Protein AF-A0A7C7P4X0-F1 (afdb_monomer_lite)

Structure (mmCIF, N/CA/C/O backbone):
data_AF-A0A7C7P4X0-F1
#
_entry.id   AF-A0A7C7P4X0-F1
#
loop_
_atom_site.group_PDB
_atom_site.id
_atom_site.type_symbol
_atom_site.label_atom_id
_atom_site.label_alt_id
_atom_site.label_comp_id
_atom_site.label_asym_id
_atom_site.label_entity_id
_atom_site.label_seq_id
_atom_site.pdbx_PDB_ins_code
_atom_site.Cartn_x
_atom_site.Cartn_y
_atom_site.Cartn_z
_atom_site.occupancy
_atom_site.B_iso_or_equiv
_atom_site.auth_seq_id
_atom_site.auth_comp_id
_atom_site.auth_asym_id
_atom_site.auth_atom_id
_atom_site.pdbx_PDB_model_num
ATOM 1 N N . MET A 1 1 ? 20.470 -26.633 -17.067 1.00 63.66 1 MET A N 1
ATOM 2 C CA . MET A 1 1 ? 20.940 -25.445 -16.314 1.00 63.66 1 MET A CA 1
ATOM 3 C C . MET A 1 1 ? 20.074 -24.207 -16.560 1.00 63.66 1 MET A C 1
ATOM 5 O O . MET A 1 1 ? 19.401 -23.795 -15.630 1.00 63.66 1 MET A O 1
ATOM 9 N N . LYS A 1 2 ? 19.965 -23.670 -17.788 1.00 77.44 2 LYS A N 1
ATOM 10 C CA . LYS A 1 2 ? 19.149 -22.461 -18.071 1.00 77.44 2 LYS A CA 1
ATOM 11 C C . LYS A 1 2 ? 17.668 -22.540 -17.648 1.00 77.44 2 LYS A C 1
ATOM 13 O O . LYS A 1 2 ? 17.145 -21.567 -17.127 1.00 77.44 2 LYS A O 1
ATOM 18 N N . LYS A 1 3 ? 17.004 -23.697 -17.805 1.00 82.62 3 LYS A N 1
ATOM 19 C CA . LYS A 1 3 ? 15.601 -23.881 -17.370 1.00 82.62 3 LYS A CA 1
ATOM 20 C C . LYS A 1 3 ? 15.419 -23.741 -15.853 1.00 82.62 3 LYS A C 1
ATOM 22 O O . LYS A 1 3 ? 14.464 -23.121 -15.421 1.00 82.62 3 LYS A O 1
ATOM 27 N N . TRP A 1 4 ? 16.352 -24.263 -15.057 1.00 88.81 4 TRP A N 1
ATOM 28 C CA . TRP A 1 4 ? 16.316 -24.137 -13.595 1.00 88.81 4 TRP A CA 1
ATOM 29 C C . TRP A 1 4 ? 16.539 -22.693 -13.148 1.00 88.81 4 TRP A C 1
ATOM 31 O O . TRP A 1 4 ? 15.834 -22.213 -12.272 1.00 88.81 4 TRP A O 1
ATOM 41 N N . ILE A 1 5 ? 17.452 -21.979 -13.812 1.00 89.44 5 ILE A N 1
ATOM 42 C CA . ILE A 1 5 ? 17.668 -20.545 -13.580 1.00 89.44 5 ILE A CA 1
ATOM 43 C C . ILE A 1 5 ? 16.383 -19.755 -13.864 1.00 89.44 5 ILE A C 1
ATOM 45 O O . ILE A 1 5 ? 16.008 -18.907 -13.065 1.00 89.44 5 ILE A O 1
ATOM 49 N N . LEU A 1 6 ? 15.671 -20.073 -14.953 1.00 91.38 6 LEU A N 1
ATOM 50 C CA . LEU A 1 6 ? 14.373 -19.462 -15.257 1.00 91.38 6 LEU A CA 1
ATOM 51 C C . LEU A 1 6 ? 13.315 -19.774 -14.191 1.00 91.38 6 LEU A C 1
ATOM 53 O O . LEU A 1 6 ? 12.621 -18.861 -13.765 1.00 91.38 6 LEU A O 1
ATOM 57 N N . PHE A 1 7 ? 13.208 -21.022 -13.723 1.00 93.38 7 PHE A N 1
ATOM 58 C CA . PHE A 1 7 ? 12.264 -21.374 -12.654 1.00 93.38 7 PHE A CA 1
ATOM 59 C C . PHE A 1 7 ? 12.548 -20.618 -11.354 1.00 93.38 7 PHE A C 1
ATOM 61 O O . PHE A 1 7 ? 11.627 -20.057 -10.764 1.00 93.38 7 PHE A O 1
ATOM 68 N N . PHE A 1 8 ? 13.814 -20.548 -10.934 1.00 93.62 8 PHE A N 1
ATOM 69 C CA . PHE A 1 8 ? 14.193 -19.785 -9.745 1.00 93.62 8 PHE A CA 1
ATOM 70 C C . PHE A 1 8 ? 13.950 -18.286 -9.918 1.00 93.62 8 PHE A C 1
ATOM 72 O O . PHE A 1 8 ? 13.447 -17.650 -8.996 1.00 93.62 8 PHE A O 1
ATOM 79 N N . ALA A 1 9 ? 14.248 -17.730 -11.095 1.00 94.88 9 ALA A N 1
ATOM 80 C CA . ALA A 1 9 ? 13.991 -16.326 -11.388 1.00 94.88 9 ALA A CA 1
ATOM 81 C C . ALA A 1 9 ? 12.491 -16.003 -11.317 1.00 94.88 9 ALA A C 1
ATOM 83 O O . ALA A 1 9 ? 12.109 -15.065 -10.629 1.00 94.88 9 ALA A O 1
ATOM 84 N N . VAL A 1 10 ? 11.638 -16.817 -11.948 1.00 96.31 10 VAL A N 1
ATOM 85 C CA . VAL A 1 10 ? 10.176 -16.644 -11.901 1.00 96.31 10 VAL A CA 1
ATOM 86 C C . VAL A 1 10 ? 9.651 -16.758 -10.469 1.00 96.31 10 VAL A C 1
ATOM 88 O O . VAL A 1 10 ? 8.829 -15.942 -10.059 1.00 96.31 10 VAL A O 1
ATOM 91 N N . GLY A 1 11 ? 10.150 -17.723 -9.689 1.00 96.31 11 GLY A N 1
ATOM 92 C CA . GLY A 1 11 ? 9.774 -17.875 -8.283 1.00 96.31 11 GLY A CA 1
ATOM 93 C C . GLY A 1 11 ? 10.145 -16.654 -7.439 1.00 96.31 11 GLY A C 1
ATOM 94 O O . GLY A 1 11 ? 9.311 -16.141 -6.697 1.00 96.31 11 GLY A O 1
ATOM 95 N N . LEU A 1 12 ? 11.368 -16.140 -7.598 1.00 94.81 12 LEU A N 1
ATOM 96 C CA . LEU A 1 12 ? 11.820 -14.933 -6.904 1.00 94.81 12 LEU A CA 1
ATOM 97 C C . LEU A 1 12 ? 10.981 -13.711 -7.306 1.00 94.81 12 LEU A C 1
ATOM 99 O O . LEU A 1 12 ? 10.532 -12.962 -6.442 1.00 94.81 12 LEU A O 1
ATOM 103 N N . SER A 1 13 ? 10.722 -13.529 -8.604 1.00 95.69 13 SER A N 1
ATOM 104 C CA . SER A 1 13 ? 9.877 -12.441 -9.102 1.00 95.69 13 SER A CA 1
ATOM 105 C C . SER A 1 13 ? 8.460 -12.513 -8.531 1.00 95.69 13 SER A C 1
ATOM 107 O O . S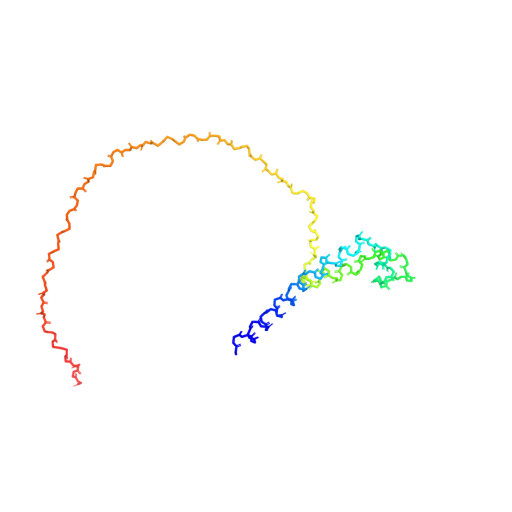ER A 1 13 ? 7.927 -11.490 -8.111 1.00 95.69 13 SER A O 1
ATOM 109 N N . ALA A 1 14 ? 7.865 -13.707 -8.449 1.00 96.19 14 ALA A N 1
ATOM 110 C CA . ALA A 1 14 ? 6.541 -13.892 -7.860 1.00 96.19 14 ALA A CA 1
ATOM 111 C C . ALA A 1 14 ? 6.510 -13.521 -6.367 1.00 96.19 14 ALA A C 1
ATOM 113 O O . ALA A 1 14 ? 5.568 -12.865 -5.926 1.00 96.19 14 ALA A O 1
ATOM 114 N N . LEU A 1 15 ? 7.548 -13.875 -5.600 1.00 94.38 15 LEU A N 1
ATOM 115 C CA . LEU A 1 15 ? 7.662 -13.500 -4.185 1.00 94.38 15 LEU A CA 1
ATOM 116 C C . LEU A 1 15 ? 7.757 -11.984 -3.993 1.00 94.38 15 LEU A C 1
ATOM 118 O O . LEU A 1 15 ? 7.112 -11.441 -3.097 1.00 94.38 15 LEU A O 1
ATOM 122 N N . ILE A 1 16 ? 8.523 -11.299 -4.845 1.00 93.12 16 ILE A N 1
ATOM 123 C CA . ILE A 1 16 ? 8.645 -9.836 -4.806 1.00 93.12 16 ILE A CA 1
ATOM 124 C C . ILE A 1 16 ? 7.290 -9.187 -5.109 1.00 93.12 16 ILE A C 1
ATOM 126 O O . ILE A 1 16 ? 6.841 -8.329 -4.353 1.00 93.12 16 ILE A O 1
ATOM 130 N N . ILE A 1 17 ? 6.601 -9.637 -6.163 1.00 93.19 17 ILE A N 1
ATOM 131 C CA . ILE A 1 17 ? 5.272 -9.122 -6.528 1.00 93.19 17 ILE A CA 1
ATOM 132 C C . ILE A 1 17 ? 4.268 -9.358 -5.394 1.00 93.19 17 ILE A C 1
ATOM 134 O O . ILE A 1 17 ? 3.528 -8.447 -5.028 1.00 93.19 17 ILE A O 1
ATOM 138 N N . PHE A 1 18 ? 4.259 -10.552 -4.798 1.00 92.19 18 PHE A N 1
ATOM 139 C CA . PHE A 1 18 ? 3.394 -10.858 -3.660 1.00 92.19 18 PHE A CA 1
ATOM 140 C C . PHE A 1 18 ? 3.662 -9.924 -2.473 1.00 92.19 18 PHE A C 1
ATOM 142 O O . PHE A 1 18 ? 2.721 -9.410 -1.869 1.00 92.19 18 PHE A O 1
ATOM 149 N N . ASN A 1 19 ? 4.935 -9.659 -2.167 1.00 88.19 19 ASN A N 1
ATOM 150 C CA . ASN A 1 19 ? 5.316 -8.751 -1.090 1.00 88.19 19 ASN A CA 1
ATOM 151 C C . ASN A 1 19 ? 4.818 -7.316 -1.342 1.00 88.19 19 ASN A C 1
ATOM 153 O O . ASN A 1 19 ? 4.254 -6.708 -0.435 1.00 88.19 19 ASN A O 1
ATOM 157 N N . MET A 1 20 ? 4.936 -6.822 -2.580 1.00 86.69 20 MET A N 1
ATOM 158 C CA . MET A 1 20 ? 4.436 -5.496 -2.966 1.00 86.69 20 MET A CA 1
ATOM 159 C C . MET A 1 20 ? 2.908 -5.399 -2.897 1.00 86.69 20 MET A C 1
ATOM 161 O O . MET A 1 20 ? 2.369 -4.391 -2.450 1.00 86.69 20 MET A O 1
ATOM 165 N N . LEU A 1 21 ? 2.194 -6.440 -3.333 1.00 90.75 21 LEU A N 1
ATOM 166 C CA . LEU A 1 21 ? 0.733 -6.412 -3.410 1.00 90.75 21 LEU A CA 1
ATOM 167 C C . LEU A 1 21 ? 0.040 -6.668 -2.069 1.00 90.75 21 LEU A C 1
ATOM 169 O O . LEU A 1 21 ? -1.118 -6.286 -1.911 1.00 90.75 21 LEU A O 1
ATOM 173 N N . ARG A 1 22 ? 0.723 -7.294 -1.103 1.00 89.88 22 ARG A N 1
ATOM 174 C CA . ARG A 1 22 ? 0.160 -7.661 0.206 1.00 89.88 22 ARG A CA 1
ATOM 175 C C . ARG A 1 22 ? -0.573 -6.499 0.877 1.00 89.88 22 ARG A C 1
ATOM 177 O O . ARG A 1 22 ? -1.701 -6.679 1.318 1.00 89.88 22 ARG A O 1
ATOM 184 N N . VAL A 1 23 ? 0.058 -5.326 0.942 1.00 90.44 23 VAL A N 1
ATOM 185 C CA . VAL A 1 23 ? -0.523 -4.141 1.591 1.00 90.44 23 VAL A CA 1
ATOM 186 C C . VAL A 1 23 ? -1.775 -3.689 0.853 1.00 90.44 23 VAL A C 1
ATOM 188 O O . VAL A 1 23 ? 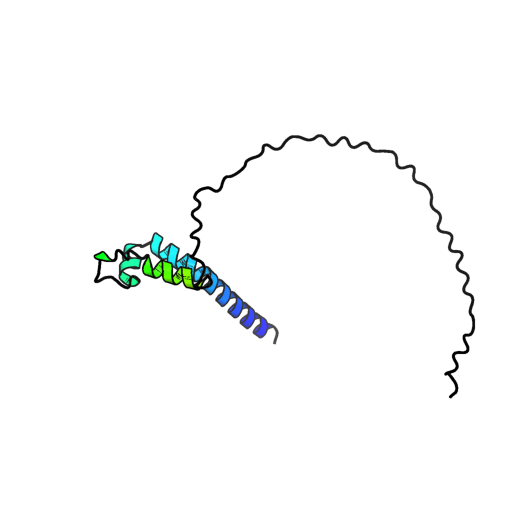-2.835 -3.580 1.462 1.00 90.44 23 VAL A O 1
ATOM 191 N N . SER A 1 24 ? -1.679 -3.497 -0.464 1.00 91.38 24 SER A N 1
ATOM 192 C CA . SER A 1 24 ? -2.809 -3.074 -1.294 1.00 91.38 24 SER A CA 1
ATOM 193 C C . SER A 1 24 ? -3.994 -4.033 -1.178 1.00 91.38 24 SER A C 1
ATOM 195 O O . SER A 1 24 ? -5.124 -3.585 -1.012 1.00 91.38 24 SER A O 1
ATOM 197 N N . PHE A 1 25 ? -3.748 -5.346 -1.190 1.00 94.38 25 PHE A N 1
ATOM 198 C CA . PHE A 1 25 ? -4.803 -6.341 -1.000 1.00 94.38 25 PHE A CA 1
ATOM 199 C C . PHE A 1 25 ? -5.458 -6.258 0.382 1.00 94.38 25 PHE A C 1
ATOM 201 O O . PHE A 1 25 ? -6.674 -6.397 0.465 1.00 94.38 25 PHE A O 1
ATOM 208 N N . THR A 1 26 ? -4.705 -5.987 1.456 1.00 93.56 26 THR A N 1
ATOM 209 C CA . THR A 1 26 ? -5.291 -5.775 2.792 1.00 93.56 26 THR A CA 1
ATOM 210 C C . THR A 1 26 ? -6.236 -4.572 2.815 1.00 93.56 26 THR A C 1
ATOM 212 O O . THR A 1 26 ? -7.325 -4.677 3.372 1.00 93.56 26 THR A O 1
ATOM 215 N N . PHE A 1 27 ? -5.860 -3.448 2.198 1.00 94.12 27 PHE A N 1
ATOM 216 C CA . PHE A 1 27 ? -6.741 -2.276 2.117 1.00 94.12 27 PHE A CA 1
ATOM 217 C C . PHE A 1 27 ? -7.982 -2.555 1.265 1.00 94.12 27 PHE A C 1
ATOM 219 O O . PHE A 1 27 ? -9.087 -2.225 1.678 1.00 94.12 27 PHE A O 1
ATOM 22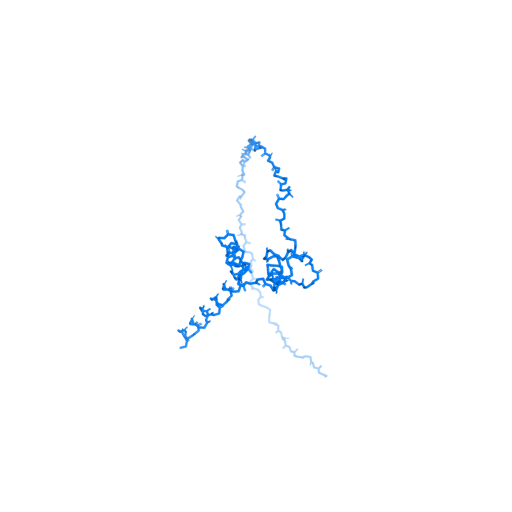6 N N . ILE A 1 28 ? -7.824 -3.229 0.122 1.00 95.94 28 ILE A N 1
ATOM 227 C CA . 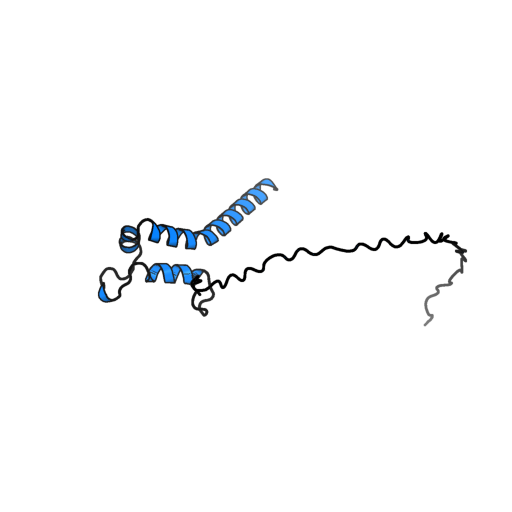ILE A 1 28 ? -8.960 -3.636 -0.716 1.00 95.94 28 ILE A CA 1
ATOM 228 C C . ILE A 1 28 ? -9.917 -4.548 0.064 1.00 95.94 28 ILE A C 1
ATOM 230 O O . ILE A 1 28 ? -11.126 -4.374 -0.039 1.00 95.94 28 ILE A O 1
ATOM 234 N N . TYR A 1 29 ? -9.405 -5.490 0.864 1.00 96.19 29 TYR A N 1
ATOM 235 C CA . TYR A 1 29 ? -10.251 -6.356 1.689 1.00 96.19 29 TYR A CA 1
ATOM 236 C C . TYR A 1 29 ? -11.083 -5.547 2.695 1.00 96.19 29 TYR A C 1
ATOM 238 O O . TYR A 1 29 ? -12.285 -5.772 2.800 1.00 96.19 29 TYR A O 1
ATOM 246 N N . TYR A 1 30 ? -10.474 -4.563 3.364 1.00 95.88 30 TYR A N 1
ATOM 247 C CA . TYR A 1 30 ? -11.186 -3.669 4.283 1.00 95.88 30 TYR A CA 1
ATOM 248 C C . TYR A 1 30 ? -12.295 -2.858 3.593 1.00 95.88 30 TYR A C 1
ATOM 250 O O . TYR A 1 30 ? -13.372 -2.702 4.160 1.00 95.88 30 TYR A O 1
ATOM 258 N N . GLU A 1 31 ? -12.055 -2.364 2.376 1.00 94.94 31 GLU A N 1
ATOM 259 C CA . GLU A 1 31 ? -13.049 -1.587 1.619 1.00 94.94 31 GLU A CA 1
ATOM 260 C C . GLU A 1 31 ? -14.201 -2.451 1.081 1.00 94.94 31 GLU A C 1
ATOM 262 O O . GLU A 1 31 ? -15.341 -1.993 1.008 1.00 94.94 31 GLU A O 1
ATOM 267 N N . LEU A 1 32 ? -13.922 -3.699 0.690 1.00 97.50 32 LEU A N 1
ATOM 268 C CA . LEU A 1 32 ? -14.935 -4.609 0.146 1.00 97.50 32 LEU A CA 1
ATOM 269 C C . LEU A 1 32 ? -15.828 -5.220 1.229 1.00 97.50 32 LEU A C 1
ATOM 271 O O . LEU A 1 32 ? -17.033 -5.345 1.015 1.00 97.50 32 LEU A O 1
ATOM 275 N N . ASP A 1 33 ? -15.248 -5.613 2.363 1.00 97.19 33 ASP A N 1
ATOM 276 C CA . ASP A 1 33 ? -15.981 -6.187 3.492 1.00 97.19 33 ASP A CA 1
ATOM 277 C C . ASP A 1 33 ? -15.424 -5.674 4.830 1.00 97.19 33 ASP A C 1
ATOM 279 O O . ASP A 1 33 ? -14.649 -6.359 5.506 1.0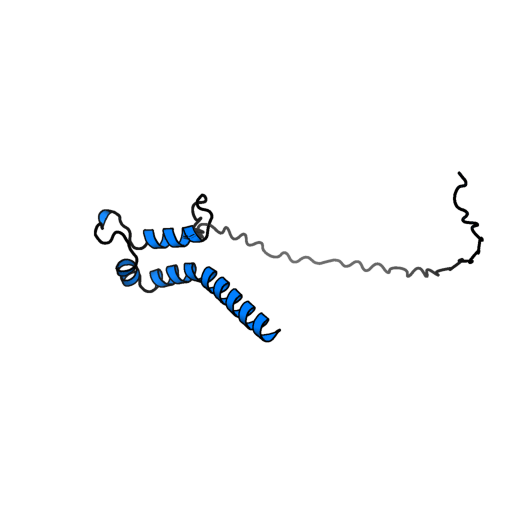0 97.19 33 ASP A O 1
ATOM 283 N N . PRO A 1 34 ? -15.825 -4.465 5.255 1.00 93.31 34 PRO A N 1
ATOM 284 C CA . PRO A 1 34 ? -15.356 -3.904 6.514 1.00 93.31 34 PRO A CA 1
ATOM 285 C C . PRO A 1 34 ? -15.852 -4.699 7.728 1.00 93.31 34 PRO A C 1
ATOM 287 O O . PRO A 1 34 ? -15.176 -4.716 8.755 1.00 93.31 34 PRO A O 1
ATOM 290 N N . ILE A 1 35 ? -17.009 -5.366 7.637 1.00 94.75 35 ILE A N 1
ATOM 291 C CA . ILE A 1 35 ? -17.590 -6.117 8.758 1.00 94.75 35 ILE A CA 1
ATOM 292 C C . ILE A 1 35 ? -16.768 -7.382 8.998 1.00 94.75 35 ILE A C 1
ATOM 294 O O . ILE A 1 35 ? -16.261 -7.561 10.106 1.00 94.75 35 ILE A O 1
ATOM 298 N N . GLY A 1 36 ? -16.566 -8.200 7.959 1.00 95.56 36 GLY A N 1
ATOM 299 C CA . GLY A 1 36 ? -15.732 -9.399 8.033 1.00 95.56 36 GLY A CA 1
ATOM 300 C C . GLY A 1 36 ? -14.279 -9.069 8.372 1.00 95.56 36 GLY A C 1
ATOM 301 O O . GLY A 1 36 ? -13.678 -9.707 9.236 1.00 95.56 36 GLY A O 1
ATOM 302 N N . PHE A 1 37 ? -13.733 -7.987 7.806 1.00 96.25 37 PHE A N 1
ATOM 303 C CA . PHE A 1 37 ? -12.389 -7.519 8.143 1.00 96.25 37 PHE A CA 1
ATOM 304 C C . PHE A 1 37 ? -12.239 -7.207 9.639 1.00 96.25 37 PHE A C 1
ATOM 306 O O . PHE A 1 37 ? -11.259 -7.612 10.268 1.00 96.25 37 PHE A O 1
ATOM 313 N N . ILE A 1 38 ? -13.190 -6.475 10.232 1.00 94.44 38 ILE A N 1
ATOM 314 C CA . ILE A 1 38 ? -13.164 -6.135 11.662 1.00 94.44 38 ILE A CA 1
ATOM 315 C C . ILE A 1 38 ? -13.359 -7.393 12.511 1.00 94.44 38 ILE A C 1
ATOM 317 O O . ILE A 1 38 ? -12.624 -7.594 13.483 1.00 94.44 38 ILE A O 1
ATOM 321 N N . GLU A 1 39 ? -14.316 -8.241 12.138 1.00 94.00 39 GLU A N 1
ATOM 322 C CA . GLU A 1 39 ? -14.620 -9.484 12.840 1.00 94.00 39 GLU A CA 1
ATOM 323 C C . GLU A 1 39 ? -13.454 -10.468 12.815 1.00 94.00 39 GLU A C 1
ATOM 325 O O . GLU A 1 39 ? -13.290 -11.209 13.775 1.00 94.00 39 GLU A O 1
ATOM 330 N N . GLU A 1 40 ? -12.611 -10.476 11.788 1.00 93.88 40 GLU A N 1
ATOM 331 C CA . GLU A 1 40 ? -11.518 -11.439 11.670 1.00 93.88 40 GLU A CA 1
ATOM 332 C C . GLU A 1 40 ? -10.186 -10.864 12.174 1.00 93.88 40 GLU A C 1
ATOM 334 O O . GLU A 1 40 ? -9.500 -11.505 12.975 1.00 93.88 40 GLU A O 1
ATOM 339 N N . LEU A 1 41 ? -9.849 -9.626 11.791 1.00 94.25 41 LEU A N 1
ATOM 340 C CA . LEU A 1 41 ? -8.491 -9.075 11.908 1.00 94.25 41 LEU A CA 1
ATOM 341 C C . LEU A 1 41 ? -8.293 -8.043 13.026 1.00 94.25 41 LEU A C 1
ATOM 343 O O . LEU A 1 41 ? -7.144 -7.726 13.356 1.00 94.25 41 LEU A O 1
ATOM 347 N N . CYS A 1 42 ? -9.360 -7.487 13.609 1.00 93.56 42 CYS A N 1
ATOM 348 C CA . CYS A 1 42 ? -9.209 -6.544 14.719 1.00 93.56 42 CYS A CA 1
ATOM 349 C C . CYS A 1 42 ? -8.775 -7.272 16.004 1.00 93.56 42 CYS A C 1
ATOM 351 O O . CYS A 1 42 ? -9.323 -8.305 16.362 1.00 93.56 42 CYS A O 1
ATOM 353 N N . GLU A 1 43 ? -7.809 -6.723 16.738 1.00 88.38 43 GLU A N 1
ATOM 354 C CA . GLU A 1 43 ? -7.322 -7.310 17.999 1.00 88.38 43 GLU A CA 1
ATOM 355 C C . GLU A 1 43 ? -8.196 -6.944 19.215 1.00 88.38 43 GLU A C 1
ATOM 357 O O . GLU A 1 43 ? -8.356 -7.743 20.130 1.00 88.38 43 GLU A O 1
ATOM 362 N N . ASN A 1 44 ? -8.811 -5.755 19.211 1.00 87.06 44 ASN A N 1
ATOM 363 C CA . ASN A 1 44 ? -9.559 -5.203 20.348 1.00 87.06 44 ASN A CA 1
ATOM 364 C C . ASN A 1 44 ? -11.079 -5.354 20.164 1.00 87.06 44 ASN A C 1
ATOM 366 O O . ASN A 1 44 ? -11.810 -4.369 20.244 1.00 87.06 44 ASN A O 1
ATOM 370 N N . LYS A 1 45 ? -11.558 -6.575 19.893 1.00 84.56 45 LYS A N 1
ATOM 371 C CA . LYS A 1 45 ? -13.002 -6.852 19.722 1.00 84.56 45 LYS A CA 1
ATOM 372 C C . LYS A 1 45 ? -13.780 -6.695 21.035 1.00 84.56 45 LYS A C 1
ATOM 374 O O . LYS A 1 45 ? -14.898 -6.194 21.029 1.00 84.56 45 LYS A O 1
ATOM 379 N N . ASP A 1 46 ? -13.146 -7.032 22.158 1.00 87.44 46 ASP A N 1
ATOM 380 C CA . ASP A 1 46 ? -13.758 -6.994 23.496 1.00 87.44 46 ASP A CA 1
ATOM 381 C C . ASP A 1 46 ? -13.749 -5.597 24.144 1.00 87.44 46 ASP A C 1
ATOM 383 O O . ASP A 1 46 ? -14.286 -5.416 25.235 1.00 87.44 46 ASP A O 1
ATOM 387 N N . LYS A 1 47 ? -13.110 -4.610 23.496 1.00 88.56 47 LYS A N 1
ATOM 388 C CA . LYS A 1 47 ? -12.929 -3.240 24.005 1.00 88.56 47 LYS A CA 1
ATOM 389 C C . LYS A 1 47 ? -13.390 -2.204 22.975 1.00 88.56 47 LYS A C 1
ATOM 391 O O . LYS A 1 47 ? -12.551 -1.544 22.347 1.00 88.56 47 LYS A O 1
ATOM 396 N N . PRO A 1 48 ? -14.709 -2.061 22.757 1.00 84.56 48 PRO A N 1
ATOM 397 C CA . PRO A 1 48 ? -15.259 -1.138 21.764 1.00 84.56 48 PRO A CA 1
ATOM 398 C C . PRO A 1 48 ? -14.880 0.328 22.034 1.00 84.56 48 PRO A C 1
ATOM 400 O O . PRO A 1 48 ? -14.786 1.121 21.096 1.00 84.56 48 PRO A O 1
ATOM 403 N N . GLU A 1 49 ? -14.582 0.687 23.285 1.00 91.19 49 GLU A N 1
ATOM 404 C CA . GLU A 1 49 ? -14.113 2.015 23.683 1.00 91.19 49 GLU A CA 1
ATOM 405 C C . GLU A 1 49 ? -12.782 2.421 23.028 1.00 91.19 49 GLU A C 1
ATOM 407 O O . GLU A 1 49 ? -12.516 3.612 22.876 1.00 91.19 49 GLU A O 1
ATOM 412 N N . LEU A 1 50 ? -11.969 1.453 22.583 1.00 89.00 50 LEU A N 1
ATOM 413 C CA . LEU A 1 50 ? -10.694 1.702 21.898 1.00 89.00 50 LEU A CA 1
ATOM 414 C C . LEU A 1 50 ? -10.852 1.990 20.398 1.00 89.00 50 LEU A C 1
ATOM 416 O O . LEU A 1 50 ? -9.865 2.282 19.726 1.00 89.00 50 LEU A O 1
ATOM 420 N N . GLN A 1 51 ? -12.075 1.905 19.862 1.00 90.06 51 GLN A N 1
ATOM 421 C CA . GLN A 1 51 ? -12.420 2.299 18.492 1.00 90.06 51 GLN A CA 1
ATOM 422 C C . GLN A 1 51 ? -11.501 1.715 17.398 1.00 90.06 51 GLN A C 1
ATOM 424 O O . GLN A 1 51 ? -11.182 2.403 16.421 1.00 90.06 51 GLN A O 1
ATOM 429 N N . CYS A 1 52 ? -11.097 0.444 17.540 1.00 92.44 52 CYS A N 1
ATOM 430 C CA . CYS A 1 52 ? -10.223 -0.252 16.589 1.00 92.44 52 CYS A CA 1
ATOM 431 C C . CYS A 1 52 ? -10.715 -0.103 15.146 1.00 92.44 52 CYS A C 1
ATOM 433 O O . CYS A 1 52 ? -9.976 0.426 14.324 1.00 92.44 52 CYS A O 1
ATOM 435 N N . ASN A 1 53 ? -11.949 -0.529 14.841 1.00 91.62 53 ASN A N 1
ATOM 436 C CA . ASN A 1 53 ? -12.585 -0.360 13.525 1.00 91.62 53 ASN A CA 1
ATOM 437 C C . ASN A 1 53 ? -11.650 -0.711 12.340 1.00 91.62 53 ASN A C 1
ATOM 439 O O . ASN A 1 53 ? -11.562 0.038 11.374 1.00 91.62 53 ASN A O 1
ATOM 443 N N . GLY A 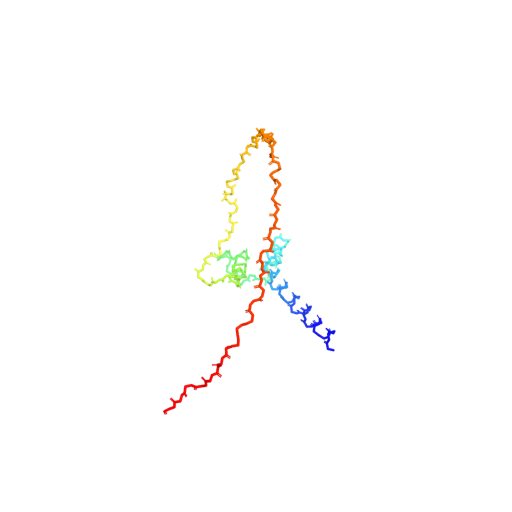1 54 ? -10.845 -1.776 12.465 1.00 92.19 54 GLY A N 1
ATOM 444 C CA . GLY A 1 54 ? -9.851 -2.192 11.459 1.00 92.19 54 GLY A CA 1
ATOM 445 C C . GLY A 1 54 ? -8.543 -1.379 11.431 1.00 92.19 54 GLY A C 1
ATOM 446 O O . GLY A 1 54 ? -7.526 -1.861 10.929 1.00 92.19 54 GLY A O 1
ATOM 447 N N . LYS A 1 55 ? -8.504 -0.193 12.051 1.00 91.56 55 LYS A N 1
ATOM 448 C CA . LYS A 1 55 ? -7.375 0.755 12.023 1.00 91.56 55 LYS A CA 1
ATOM 449 C C . LYS A 1 55 ? -6.080 0.182 12.597 1.00 91.56 55 LYS A C 1
ATOM 451 O O . LYS A 1 55 ? -5.015 0.437 12.042 1.00 91.56 55 LYS A O 1
ATOM 456 N N . CYS A 1 56 ? -6.147 -0.594 13.683 1.00 91.88 56 CYS A N 1
ATOM 457 C CA . CYS A 1 56 ? -4.952 -1.191 14.295 1.00 91.88 56 CYS A CA 1
ATOM 458 C C . CYS A 1 56 ? -4.227 -2.129 13.321 1.00 91.88 56 CYS A C 1
ATOM 460 O O . CYS A 1 56 ? -3.010 -2.041 13.154 1.00 91.88 56 CYS A O 1
ATOM 462 N N . HIS A 1 57 ? -4.985 -2.989 12.634 1.00 92.94 57 HIS A N 1
ATOM 463 C CA . HIS A 1 57 ? -4.426 -3.936 11.676 1.00 92.94 57 HIS A CA 1
ATOM 464 C C . HIS A 1 57 ? -3.866 -3.218 10.442 1.00 92.94 57 HIS A C 1
ATOM 466 O O . HIS A 1 57 ? -2.726 -3.467 10.051 1.00 92.94 57 HIS A O 1
ATOM 472 N N . LEU A 1 58 ? -4.622 -2.267 9.881 1.00 92.94 58 LEU A N 1
ATOM 473 C CA . LEU A 1 58 ? -4.185 -1.460 8.736 1.00 92.94 58 LEU A CA 1
ATOM 474 C C . LEU A 1 58 ? -2.895 -0.687 9.038 1.00 92.94 58 LEU A C 1
ATOM 476 O O . LEU A 1 58 ? -1.960 -0.704 8.239 1.00 92.94 58 LEU A O 1
ATOM 480 N N . LYS A 1 59 ? -2.800 -0.079 10.228 1.00 90.56 59 LYS A N 1
ATOM 481 C CA . LYS A 1 59 ? -1.590 0.613 10.687 1.00 90.56 59 LYS A CA 1
ATOM 482 C C . LYS A 1 59 ? -0.395 -0.335 10.759 1.00 90.56 59 LYS A C 1
ATOM 484 O O . LYS A 1 59 ? 0.677 0.004 10.267 1.00 90.56 59 LYS A O 1
ATOM 489 N N . LYS A 1 60 ? -0.581 -1.526 11.333 1.00 89.94 60 LYS A N 1
ATOM 490 C CA . LYS A 1 60 ? 0.479 -2.534 11.453 1.00 89.94 60 LYS A CA 1
ATOM 491 C C . LYS A 1 60 ? 0.992 -2.979 10.084 1.00 89.94 60 LYS A C 1
ATOM 493 O O . LYS A 1 60 ? 2.197 -3.074 9.886 1.00 89.94 60 LYS A O 1
ATOM 498 N N . VAL A 1 61 ? 0.093 -3.219 9.130 1.00 89.88 61 VAL A N 1
ATOM 499 C CA . VAL A 1 61 ? 0.466 -3.623 7.766 1.00 89.88 61 VAL A CA 1
ATOM 500 C C . VAL A 1 61 ? 1.189 -2.490 7.033 1.00 89.88 61 VAL A C 1
ATOM 502 O O . VAL A 1 61 ? 2.220 -2.740 6.415 1.00 89.88 61 VAL A O 1
ATOM 505 N N . ALA A 1 62 ? 0.734 -1.243 7.172 1.00 86.38 62 ALA A N 1
ATOM 506 C CA . ALA A 1 62 ? 1.389 -0.086 6.561 1.00 86.38 62 ALA A CA 1
ATOM 507 C C . ALA A 1 62 ? 2.797 0.183 7.129 1.00 86.38 62 ALA A C 1
ATOM 509 O O . ALA A 1 62 ? 3.707 0.540 6.384 1.00 86.38 62 ALA A O 1
ATOM 510 N N . GLN A 1 63 ? 3.003 -0.041 8.430 1.00 84.81 63 GLN A N 1
ATOM 511 C CA . GLN A 1 63 ? 4.315 0.099 9.071 1.00 84.81 63 GLN A CA 1
ATOM 512 C C . GLN A 1 63 ? 5.332 -0.940 8.589 1.00 84.81 63 GLN A C 1
ATOM 514 O O . GLN A 1 63 ? 6.518 -0.655 8.577 1.00 84.81 63 GLN A O 1
ATOM 519 N N . THR A 1 64 ? 4.903 -2.121 8.127 1.00 74.00 64 THR A N 1
ATOM 520 C CA . THR A 1 64 ? 5.845 -3.127 7.595 1.00 74.00 64 THR A CA 1
ATOM 521 C C . THR A 1 64 ? 6.477 -2.752 6.250 1.00 74.00 64 THR A C 1
ATOM 523 O O . THR A 1 64 ? 7.345 -3.475 5.768 1.00 74.00 64 THR A O 1
ATOM 526 N N . THR A 1 65 ? 6.056 -1.645 5.633 1.00 67.06 65 THR A N 1
ATOM 527 C CA . THR A 1 65 ? 6.536 -1.186 4.317 1.00 67.06 65 THR A CA 1
ATOM 528 C C . THR A 1 65 ? 7.408 0.073 4.402 1.00 67.06 65 THR A C 1
ATOM 530 O O . THR A 1 65 ? 8.005 0.453 3.399 1.00 67.06 65 THR A O 1
ATOM 533 N N . GLY A 1 66 ? 7.536 0.695 5.580 1.00 59.25 66 GLY A N 1
ATOM 534 C CA . GLY A 1 66 ? 8.388 1.865 5.819 1.00 59.25 66 GLY A CA 1
ATOM 535 C C . GLY A 1 66 ? 9.283 1.676 7.044 1.00 59.25 66 GLY A C 1
ATOM 536 O O . GLY A 1 66 ? 8.969 0.878 7.922 1.00 59.25 66 GLY A O 1
ATOM 537 N N . GLU A 1 67 ? 10.411 2.386 7.105 1.00 51.62 67 GLU A N 1
ATOM 538 C CA . GLU A 1 67 ? 11.248 2.411 8.310 1.00 51.62 67 GLU A CA 1
ATOM 539 C C . GLU A 1 67 ? 10.421 2.879 9.516 1.00 51.62 67 GLU A C 1
ATOM 541 O O . GLU A 1 67 ? 9.642 3.827 9.419 1.00 51.62 67 GLU A O 1
ATOM 546 N N . GLU A 1 68 ? 10.611 2.222 10.664 1.00 54.34 68 GLU A N 1
ATOM 547 C CA . GLU A 1 68 ? 9.810 2.354 11.895 1.00 54.34 68 GLU A CA 1
ATOM 548 C C . GLU A 1 68 ? 9.759 3.778 12.502 1.00 54.34 68 GLU A C 1
ATOM 550 O O . GLU A 1 68 ? 9.087 3.992 13.511 1.00 54.34 68 GLU A O 1
ATOM 555 N N . ASN A 1 69 ? 10.414 4.768 11.885 1.00 49.94 69 ASN A N 1
ATOM 556 C CA . ASN A 1 69 ? 10.576 6.128 12.401 1.00 49.94 69 ASN A CA 1
ATOM 557 C C . ASN A 1 69 ? 9.945 7.234 11.547 1.00 49.94 69 ASN A C 1
ATOM 559 O O . ASN A 1 69 ? 9.930 8.384 11.990 1.00 49.94 69 ASN A O 1
ATOM 563 N N . GLU A 1 70 ? 9.387 6.930 10.374 1.00 49.06 70 GLU A N 1
ATOM 564 C CA . GLU A 1 70 ? 8.580 7.912 9.650 1.00 49.06 70 GLU A CA 1
ATOM 565 C C . GLU A 1 70 ? 7.101 7.552 9.789 1.00 49.06 70 GLU A C 1
ATOM 567 O O . GLU A 1 70 ? 6.702 6.434 9.445 1.00 49.06 70 GLU A O 1
ATOM 572 N N . PRO A 1 71 ? 6.247 8.457 10.314 1.00 47.88 71 PRO A N 1
ATOM 573 C CA . PRO A 1 71 ? 4.817 8.227 10.250 1.00 47.88 71 PRO A CA 1
ATOM 574 C C . PRO A 1 71 ? 4.490 7.999 8.783 1.00 47.88 71 PRO A C 1
ATOM 576 O O . PRO A 1 71 ? 4.834 8.838 7.950 1.00 47.88 71 PRO A O 1
ATOM 579 N N . VAL A 1 72 ? 3.866 6.854 8.484 1.00 53.22 72 VAL A N 1
ATOM 580 C CA . VAL A 1 72 ? 3.287 6.567 7.174 1.00 53.22 72 VAL A CA 1
ATOM 581 C C . VAL A 1 72 ? 2.516 7.819 6.792 1.00 53.22 72 VAL A C 1
ATOM 583 O O . VAL A 1 72 ? 1.450 8.090 7.348 1.00 53.22 72 VAL A O 1
ATOM 586 N N . LYS A 1 73 ? 3.093 8.621 5.893 1.00 49.91 73 LYS A N 1
ATOM 587 C CA . LYS A 1 73 ? 2.372 9.687 5.227 1.00 49.91 73 LYS A CA 1
ATOM 588 C C . LYS A 1 73 ? 1.397 8.930 4.355 1.00 49.91 73 LYS A C 1
ATOM 590 O O . LYS A 1 73 ? 1.705 8.586 3.218 1.00 49.91 73 LYS A O 1
ATOM 595 N N . ILE A 1 74 ? 0.243 8.596 4.935 1.00 54.50 74 ILE A N 1
ATOM 596 C CA . ILE A 1 74 ? -0.977 8.433 4.167 1.00 54.50 74 ILE A CA 1
ATOM 597 C C . ILE A 1 74 ? -0.937 9.656 3.271 1.00 54.50 74 ILE A C 1
ATOM 599 O O . ILE A 1 74 ? -0.903 10.782 3.775 1.00 54.50 74 ILE A O 1
ATOM 603 N N . VAL A 1 75 ? -0.739 9.439 1.975 1.00 52.00 75 VAL A N 1
ATOM 604 C CA . VAL A 1 75 ? -0.816 10.519 1.009 1.00 52.00 75 VAL A CA 1
ATOM 605 C C . VAL A 1 75 ? -2.274 10.937 1.076 1.00 52.00 75 VAL A C 1
ATOM 607 O O . VAL A 1 75 ? -3.122 10.387 0.380 1.00 52.00 75 VAL A O 1
ATOM 610 N N . ASN A 1 76 ? -2.589 11.843 2.002 1.00 48.19 76 ASN A N 1
ATOM 611 C CA . ASN A 1 76 ? -3.770 12.655 1.892 1.00 48.19 76 ASN A CA 1
ATOM 612 C C . ASN A 1 76 ? -3.569 13.334 0.547 1.00 48.19 76 ASN A C 1
ATOM 614 O O . ASN A 1 76 ? -2.696 14.184 0.394 1.00 48.19 76 ASN A O 1
ATOM 618 N N . PHE A 1 77 ? -4.370 12.946 -0.438 1.00 53.94 77 PHE A N 1
ATOM 619 C CA . PHE A 1 77 ? -4.550 13.709 -1.669 1.00 53.94 77 PHE A CA 1
ATOM 620 C C . PHE A 1 77 ? -5.232 15.066 -1.382 1.00 53.94 77 PHE A C 1
ATOM 622 O O . PHE A 1 77 ? -5.856 15.652 -2.263 1.00 53.94 77 PHE A O 1
ATOM 629 N N . GLU A 1 78 ? -5.136 15.572 -0.150 1.00 58.22 78 GLU A N 1
ATOM 630 C CA . GLU A 1 78 ? -5.473 16.936 0.200 1.00 58.22 78 GLU A CA 1
ATOM 631 C C . GLU A 1 78 ? -4.378 17.817 -0.407 1.00 58.22 78 GLU A C 1
ATOM 633 O O . GLU A 1 78 ? -3.246 17.877 0.066 1.00 58.22 78 GLU A O 1
ATOM 638 N N . GLU A 1 79 ? -4.762 18.440 -1.521 1.00 56.59 79 GLU A N 1
ATOM 639 C CA . GLU A 1 79 ? -4.062 19.516 -2.223 1.00 56.59 79 GLU A CA 1
ATOM 640 C C . GLU A 1 79 ? -2.887 19.099 -3.120 1.00 56.59 79 GLU A C 1
ATOM 642 O O . GLU A 1 79 ? -1.797 19.669 -3.088 1.00 56.59 79 GLU A O 1
ATOM 647 N N . LEU A 1 80 ? -3.146 18.199 -4.076 1.00 61.69 80 LEU A N 1
ATOM 648 C CA . LEU A 1 80 ? -2.445 18.301 -5.360 1.00 61.69 80 LEU A CA 1
ATOM 649 C C . LEU A 1 80 ? -2.888 19.610 -6.039 1.00 61.69 80 LEU A C 1
ATOM 651 O O . LEU A 1 80 ? -3.874 19.646 -6.775 1.00 61.69 80 LEU A O 1
ATOM 655 N N . LEU A 1 81 ? -2.169 20.703 -5.764 1.00 66.88 81 LEU A N 1
ATOM 656 C CA . LEU A 1 81 ? -2.285 21.959 -6.506 1.00 66.88 81 LEU A CA 1
ATOM 657 C C . LEU A 1 81 ? -1.802 21.717 -7.941 1.00 66.88 81 LEU A C 1
ATOM 659 O O . LEU A 1 81 ? -0.632 21.894 -8.281 1.00 66.88 81 LEU A O 1
ATOM 663 N N . LEU A 1 82 ? -2.719 21.257 -8.787 1.00 69.25 82 LEU A N 1
ATOM 664 C CA . LEU A 1 82 ? -2.499 21.082 -10.214 1.00 69.25 82 LEU A CA 1
ATOM 665 C C . LEU A 1 82 ? -2.384 22.462 -10.866 1.00 69.25 82 LEU A C 1
ATOM 667 O O . LEU A 1 82 ? -3.382 23.120 -11.159 1.00 69.25 82 LEU A O 1
ATOM 671 N N . PHE A 1 83 ? -1.151 22.906 -11.103 1.00 76.62 83 PHE A N 1
ATOM 672 C CA . PHE A 1 83 ? -0.897 24.080 -11.926 1.00 76.62 83 PHE A CA 1
ATOM 673 C C . PHE A 1 83 ? -1.080 23.711 -13.402 1.00 76.62 83 PHE A C 1
ATOM 675 O O . PHE A 1 83 ? -0.263 23.000 -13.987 1.00 76.62 83 PHE A O 1
ATOM 682 N N . LYS A 1 84 ? -2.170 24.189 -14.008 1.00 77.94 84 LYS A N 1
ATOM 683 C CA . LYS A 1 84 ? -2.397 24.099 -15.452 1.00 77.94 84 LYS A CA 1
ATOM 684 C C . LYS A 1 84 ? -1.916 25.394 -16.106 1.00 77.94 84 LYS A C 1
ATOM 686 O O . LYS A 1 84 ? -2.534 26.438 -15.918 1.00 77.94 84 LYS A O 1
ATOM 691 N N . GLN A 1 85 ? -0.844 25.315 -16.890 1.00 80.50 85 GLN A N 1
ATOM 692 C CA . GLN A 1 85 ? -0.436 26.390 -17.793 1.00 80.50 85 GLN A CA 1
ATOM 693 C C . GLN A 1 85 ? -1.006 26.124 -19.186 1.00 80.50 85 GLN A C 1
ATOM 695 O O . GLN A 1 85 ? -0.892 25.008 -19.695 1.00 80.50 85 GLN A O 1
ATOM 700 N N . ASP A 1 86 ? -1.609 27.137 -19.802 1.00 83.25 86 ASP A N 1
ATOM 701 C CA . ASP A 1 86 ? -2.005 27.043 -21.204 1.00 83.25 86 ASP A CA 1
ATOM 702 C C . ASP A 1 86 ? -0.755 27.042 -22.093 1.00 83.25 86 ASP A C 1
ATOM 704 O O . ASP A 1 86 ? 0.187 27.810 -21.881 1.00 83.25 86 ASP A O 1
ATOM 708 N N . ILE A 1 87 ? -0.739 26.146 -23.079 1.00 79.88 87 ILE A N 1
ATOM 709 C CA . ILE A 1 87 ? 0.362 26.035 -24.033 1.00 79.88 87 ILE A CA 1
ATOM 710 C C . ILE A 1 87 ? 0.303 27.269 -24.931 1.00 79.88 87 ILE A C 1
ATOM 712 O O . ILE A 1 87 ? -0.666 27.460 -25.665 1.00 79.88 87 ILE A O 1
ATOM 716 N N . THR A 1 88 ? 1.321 28.121 -24.865 1.00 79.38 88 THR A N 1
ATOM 717 C CA . THR A 1 88 ? 1.467 29.229 -25.805 1.00 79.38 88 THR A CA 1
ATOM 718 C C . THR A 1 88 ? 1.989 28.709 -27.136 1.00 79.38 88 THR A C 1
ATOM 720 O O . THR A 1 88 ? 3.042 28.071 -27.207 1.00 79.38 88 THR A O 1
ATOM 723 N N . ASP A 1 89 ? 1.262 29.019 -28.208 1.00 79.00 89 ASP A N 1
ATOM 724 C CA . ASP A 1 89 ? 1.743 28.798 -29.565 1.00 79.00 89 ASP A CA 1
ATOM 725 C C . ASP A 1 89 ? 2.983 29.665 -29.799 1.00 79.00 89 ASP A C 1
ATOM 727 O O . ASP A 1 89 ? 2.921 30.897 -29.793 1.00 79.00 89 ASP A O 1
ATOM 731 N N . TYR A 1 90 ? 4.129 29.019 -30.005 1.00 77.06 90 TYR A N 1
ATOM 732 C CA . TYR A 1 90 ? 5.359 29.688 -30.400 1.00 77.06 90 TYR A CA 1
ATOM 733 C C . TYR A 1 90 ? 5.663 29.361 -31.858 1.00 77.06 90 TYR A C 1
ATOM 735 O O . TYR A 1 90 ? 5.646 28.207 -32.289 1.00 77.06 90 TYR A O 1
ATOM 743 N N . LYS A 1 91 ? 5.956 30.398 -32.642 1.00 78.88 91 LYS A N 1
ATOM 744 C CA . LYS A 1 91 ? 6.370 30.244 -34.034 1.00 78.88 91 LYS A CA 1
ATOM 745 C C . LYS A 1 91 ? 7.891 30.340 -34.087 1.00 78.88 91 LYS A C 1
ATOM 747 O O . LYS A 1 91 ? 8.454 31.409 -33.876 1.00 78.88 91 LYS A O 1
ATOM 752 N N . LEU A 1 92 ? 8.556 29.212 -34.330 1.00 73.69 92 LEU A N 1
ATOM 753 C CA . LEU A 1 92 ? 9.993 29.189 -34.603 1.00 73.69 92 LEU A CA 1
ATOM 754 C C . LEU A 1 92 ? 10.245 29.849 -35.959 1.00 73.69 92 LEU A C 1
ATOM 756 O O . LEU A 1 92 ? 9.928 29.273 -37.000 1.00 73.69 92 LEU A O 1
ATOM 760 N N . GLU A 1 93 ? 10.834 31.042 -35.959 1.00 75.50 93 GLU A N 1
ATOM 761 C CA . GLU A 1 93 ? 11.420 31.594 -37.177 1.00 75.50 93 GLU A CA 1
ATOM 762 C C . GLU A 1 93 ? 12.729 30.863 -37.470 1.00 75.50 93 GLU A C 1
ATOM 764 O O . GLU A 1 93 ? 13.793 31.158 -36.924 1.00 75.50 93 GLU A O 1
ATOM 769 N N . THR A 1 94 ? 12.651 29.852 -38.330 1.00 69.19 94 THR A N 1
ATOM 770 C CA . THR A 1 94 ? 13.837 29.189 -38.859 1.00 69.19 94 THR A CA 1
ATOM 771 C C . THR A 1 94 ? 14.442 30.068 -39.945 1.00 69.19 94 THR A C 1
ATOM 773 O O . THR A 1 94 ? 14.078 29.977 -41.119 1.00 69.19 94 THR A O 1
ATOM 776 N N . ASN A 1 95 ? 15.386 30.921 -39.558 1.00 71.25 95 ASN A N 1
ATOM 777 C CA . ASN A 1 95 ? 16.271 31.570 -40.515 1.00 71.25 95 ASN A CA 1
ATOM 778 C C . ASN A 1 95 ? 17.248 30.521 -41.050 1.00 71.25 95 ASN A C 1
ATOM 780 O O . ASN A 1 95 ? 18.281 30.237 -40.442 1.00 71.25 95 ASN A O 1
ATOM 784 N N . PHE A 1 96 ? 16.906 29.913 -42.184 1.00 66.44 96 PHE A N 1
ATOM 785 C CA . PHE A 1 96 ? 17.833 29.069 -42.926 1.00 66.44 96 PHE A CA 1
ATOM 786 C C . PHE A 1 96 ? 18.892 29.968 -43.563 1.00 66.44 96 PHE A C 1
ATOM 788 O O . PHE A 1 96 ? 18.690 30.544 -44.631 1.00 66.44 96 PHE A O 1
ATOM 795 N N . TYR A 1 97 ? 20.030 30.120 -42.893 1.00 69.69 97 TYR A N 1
ATOM 796 C CA . TYR A 1 97 ? 21.207 30.681 -43.533 1.00 69.69 97 TYR A CA 1
ATOM 797 C C . TYR A 1 97 ? 21.754 29.639 -44.510 1.00 69.69 97 TYR A C 1
ATOM 799 O O . TYR A 1 97 ? 21.948 28.473 -44.162 1.00 69.69 97 TYR A O 1
ATOM 807 N N . ASN A 1 98 ? 22.003 30.057 -45.750 1.00 67.25 98 ASN A N 1
ATOM 808 C CA . ASN A 1 98 ? 22.730 29.236 -46.706 1.00 67.25 98 ASN A CA 1
ATOM 809 C C . ASN A 1 98 ? 24.156 29.056 -46.174 1.00 67.25 98 ASN A C 1
ATOM 811 O O . ASN A 1 98 ? 25.005 29.931 -46.348 1.00 67.25 98 ASN A O 1
ATOM 815 N N . LEU A 1 99 ? 24.412 27.935 -45.497 1.00 67.62 99 LEU A N 1
ATOM 816 C CA . LEU A 1 99 ? 25.761 27.499 -45.165 1.00 67.62 99 LEU A CA 1
ATOM 817 C C . LEU A 1 99 ? 26.516 27.326 -46.479 1.00 67.62 99 LEU A C 1
ATOM 819 O O . LEU A 1 99 ? 26.315 26.352 -47.209 1.00 67.62 99 LEU A O 1
ATOM 823 N N . LYS A 1 100 ? 27.364 28.303 -46.806 1.00 70.81 100 LYS A N 1
ATOM 824 C CA . LYS A 1 100 ? 28.293 28.190 -47.922 1.00 70.81 100 LYS A CA 1
ATOM 825 C C . LYS A 1 100 ? 29.176 26.984 -47.610 1.00 70.81 100 LYS A C 1
ATOM 827 O O . LYS A 1 100 ? 29.908 26.989 -46.625 1.00 70.81 100 LYS A O 1
ATOM 832 N N . ARG A 1 101 ? 29.023 25.912 -48.388 1.00 68.69 101 ARG A N 1
ATOM 833 C CA . ARG A 1 101 ? 29.800 24.686 -48.213 1.00 68.69 101 ARG A CA 1
ATOM 834 C C . ARG A 1 101 ? 31.252 25.014 -48.561 1.00 68.69 101 ARG A C 1
ATOM 836 O O . ARG A 1 101 ? 31.612 25.071 -49.732 1.00 68.69 101 ARG A O 1
ATOM 843 N N . GLU A 1 102 ? 32.053 25.296 -47.543 1.00 71.50 102 GLU A N 1
ATOM 844 C CA . GLU A 1 102 ? 33.504 25.392 -47.670 1.00 71.50 102 GLU A CA 1
ATOM 845 C C . GLU A 1 102 ? 34.027 23.998 -48.057 1.00 71.50 102 GLU A C 1
ATOM 847 O O . GLU A 1 102 ? 33.739 22.998 -47.392 1.00 71.50 102 GLU A O 1
ATOM 852 N N . ASN A 1 103 ? 34.745 23.911 -49.177 1.00 73.75 103 ASN A N 1
ATOM 853 C CA . ASN A 1 103 ? 35.356 22.663 -49.623 1.00 73.75 103 ASN A CA 1
ATOM 854 C C . ASN A 1 103 ? 36.669 22.466 -48.860 1.00 73.75 103 ASN A C 1
ATOM 856 O O . ASN A 1 103 ? 37.716 22.964 -49.270 1.00 73.75 103 ASN A O 1
ATOM 860 N N . PHE A 1 104 ? 36.618 21.739 -47.747 1.00 72.31 104 PHE A N 1
ATOM 861 C CA . PHE A 1 104 ? 37.824 21.333 -47.032 1.00 72.31 104 PHE A CA 1
ATOM 862 C C . PHE A 1 104 ? 38.434 20.100 -47.698 1.00 72.31 104 PHE A C 1
ATOM 864 O O . PHE A 1 104 ? 37.791 19.056 -47.793 1.00 72.31 104 PHE A O 1
ATOM 871 N N . ASN A 1 105 ? 39.692 20.208 -48.122 1.00 77.38 105 ASN A N 1
ATOM 872 C CA . ASN A 1 105 ? 40.468 19.075 -48.612 1.00 77.38 105 ASN A CA 1
ATOM 873 C C . ASN A 1 105 ? 41.451 18.634 -47.528 1.00 77.38 105 ASN A C 1
ATOM 875 O O . ASN A 1 105 ? 42.274 19.426 -47.067 1.00 77.38 105 ASN A O 1
ATOM 879 N N . TYR A 1 106 ? 41.374 17.367 -47.125 1.00 80.06 106 TYR A N 1
ATOM 880 C CA . TYR A 1 106 ? 42.350 16.780 -46.214 1.00 80.06 106 TYR A CA 1
ATOM 881 C C . TYR A 1 106 ? 43.635 16.454 -46.981 1.00 80.06 106 TYR A C 1
ATOM 883 O O . TYR A 1 106 ? 43.642 15.596 -47.863 1.00 80.06 106 TYR A O 1
ATOM 891 N N . LEU A 1 107 ? 44.726 17.140 -46.639 1.00 80.75 107 LEU A N 1
ATOM 892 C CA . LEU A 1 107 ? 46.060 16.837 -47.149 1.00 80.75 107 LEU A CA 1
ATOM 893 C C . LEU A 1 107 ? 46.806 16.003 -46.108 1.00 80.75 107 LEU A C 1
ATOM 895 O O . LEU A 1 107 ? 47.251 16.520 -45.084 1.00 80.75 107 LEU A O 1
ATOM 899 N N . ASN A 1 108 ? 46.946 14.703 -46.373 1.00 81.50 108 ASN A N 1
ATOM 900 C CA . ASN A 1 108 ? 47.781 13.841 -45.547 1.00 81.50 108 ASN A CA 1
ATOM 901 C C . ASN A 1 108 ? 49.249 13.990 -45.962 1.00 81.50 108 ASN A C 1
ATOM 903 O O . ASN A 1 108 ? 49.685 13.395 -46.944 1.00 81.50 108 ASN A O 1
ATOM 907 N N . LEU A 1 109 ? 50.004 14.788 -45.208 1.00 86.12 109 LEU A N 1
ATOM 908 C CA . LEU A 1 109 ? 51.446 14.983 -45.405 1.00 86.12 109 LEU A CA 1
ATOM 909 C C . LEU A 1 109 ? 52.291 13.977 -44.609 1.00 86.12 109 LEU A C 1
ATOM 911 O O . LEU A 1 109 ? 53.478 14.209 -44.377 1.00 86.12 109 LEU A O 1
ATOM 915 N N . TYR A 1 110 ? 51.689 12.882 -44.138 1.00 86.50 110 TYR A N 1
ATOM 916 C CA . TYR A 1 110 ? 52.413 11.870 -43.391 1.00 86.50 110 TYR A CA 1
ATOM 917 C C . TYR A 1 110 ? 53.520 11.258 -44.245 1.00 86.50 110 TYR A C 1
ATOM 919 O O . TYR A 1 110 ? 53.275 10.653 -45.288 1.00 86.50 110 TYR A O 1
ATOM 927 N N . ASN A 1 111 ? 54.743 11.374 -43.745 1.00 83.38 111 ASN A N 1
ATOM 928 C CA . ASN A 1 111 ? 55.891 10.662 -44.263 1.00 83.38 111 ASN A CA 1
ATOM 929 C C . ASN A 1 111 ? 56.478 9.828 -43.127 1.00 83.38 111 ASN A C 1
ATOM 931 O O . ASN A 1 111 ? 56.941 10.373 -42.121 1.00 83.38 111 ASN A O 1
ATOM 935 N N . PHE A 1 112 ? 56.435 8.506 -43.270 1.00 86.25 112 PHE A N 1
ATOM 936 C CA . PHE A 1 112 ? 56.995 7.612 -42.267 1.00 86.25 112 PHE A CA 1
ATOM 937 C C . PHE A 1 112 ? 58.520 7.733 -42.266 1.00 86.25 112 PHE A C 1
ATOM 939 O O . PHE A 1 112 ? 59.187 7.377 -43.234 1.00 86.25 112 PHE A O 1
ATOM 946 N N . SER A 1 113 ? 59.077 8.221 -41.159 1.00 82.31 113 SER A N 1
ATOM 947 C CA . SER A 1 113 ? 60.519 8.242 -40.934 1.00 82.31 113 SER A CA 1
ATOM 948 C C . SER A 1 113 ? 60.867 7.202 -39.880 1.00 82.31 113 SER A C 1
ATOM 950 O O . SER A 1 113 ? 60.618 7.391 -38.688 1.00 82.31 113 SER A O 1
ATOM 952 N N . TYR A 1 114 ? 61.430 6.082 -40.328 1.00 82.75 114 TYR A N 1
ATOM 953 C CA . TYR A 1 114 ? 61.967 5.074 -39.428 1.00 82.75 114 TYR A CA 1
ATOM 954 C C . TYR A 1 114 ? 63.268 5.587 -38.808 1.00 82.75 114 TYR A C 1
ATOM 956 O O . TYR A 1 114 ? 64.277 5.752 -39.495 1.00 82.75 114 TYR A O 1
ATOM 964 N N . LYS A 1 115 ? 63.246 5.825 -37.496 1.00 80.38 115 LYS A N 1
ATOM 965 C CA . LYS A 1 115 ? 64.455 6.028 -36.699 1.00 80.38 115 LYS A CA 1
ATOM 966 C C . LYS A 1 115 ? 64.704 4.757 -35.893 1.00 80.38 115 LYS A C 1
ATOM 968 O O . LYS A 1 115 ? 63.881 4.448 -35.029 1.00 80.38 115 LYS A O 1
ATOM 973 N N . PRO A 1 116 ? 65.799 4.020 -36.139 1.00 76.69 116 PRO A N 1
ATOM 974 C CA . PRO A 1 116 ? 66.162 2.918 -35.266 1.00 76.69 116 PRO A CA 1
ATOM 975 C C . PRO A 1 116 ? 66.470 3.491 -33.878 1.00 76.69 116 PRO A C 1
ATOM 977 O O . PRO A 1 116 ? 67.426 4.243 -33.699 1.00 76.69 116 PRO A O 1
ATOM 980 N N . SER A 1 117 ? 65.622 3.178 -32.901 1.00 74.19 117 SER A N 1
ATOM 981 C CA . SER A 1 117 ? 65.911 3.439 -31.495 1.00 74.19 117 SER A CA 1
ATOM 982 C C . SER A 1 117 ? 66.766 2.287 -30.981 1.00 74.19 117 SER A C 1
ATOM 984 O O . SER A 1 117 ? 66.283 1.159 -30.873 1.00 74.19 117 SER A O 1
ATOM 986 N N . CYS A 1 118 ? 68.040 2.549 -30.683 1.00 73.12 118 CYS A N 1
ATOM 987 C CA . CYS A 1 118 ? 68.847 1.620 -29.899 1.00 73.12 118 CYS A CA 1
ATOM 988 C C . CYS A 1 118 ? 68.377 1.695 -28.444 1.00 73.12 118 CYS A C 1
ATOM 990 O O . CYS A 1 118 ? 68.912 2.449 -27.637 1.00 73.12 118 CYS A O 1
ATOM 992 N N . PHE A 1 119 ? 67.339 0.928 -28.119 1.00 74.25 119 PHE A N 1
ATOM 993 C CA . PHE A 1 119 ? 66.918 0.729 -26.741 1.00 74.25 119 PHE A CA 1
ATOM 994 C C . PHE A 1 119 ? 67.882 -0.257 -26.076 1.00 74.25 119 PHE A C 1
ATOM 996 O O . PHE A 1 119 ? 67.688 -1.470 -26.134 1.00 74.25 119 PHE A O 1
ATOM 1003 N N . HIS A 1 120 ? 68.958 0.261 -25.489 1.00 72.38 120 HIS A N 1
ATOM 1004 C CA . HIS A 1 120 ? 69.821 -0.514 -24.603 1.00 72.38 120 HIS A CA 1
ATOM 1005 C C . HIS A 1 120 ? 69.489 -0.187 -23.141 1.00 72.38 120 HIS A C 1
ATOM 1007 O O . HIS A 1 120 ? 69.283 0.987 -22.811 1.00 72.38 120 HIS A O 1
ATOM 1013 N N . PRO A 1 121 ? 69.419 -1.203 -22.263 1.00 74.56 121 PRO A N 1
ATOM 1014 C CA . PRO A 1 121 ? 69.148 -0.992 -20.847 1.00 74.56 121 PRO A CA 1
ATOM 1015 C C . PRO A 1 121 ? 70.246 -0.124 -20.207 1.00 74.56 121 PRO A C 1
ATOM 1017 O O . PRO A 1 121 ? 71.390 -0.148 -20.676 1.00 74.56 121 PRO A O 1
ATOM 1020 N N . PRO A 1 122 ? 69.926 0.644 -19.149 1.00 73.25 122 PRO A N 1
ATOM 1021 C CA . PRO A 1 122 ? 70.933 1.395 -18.411 1.00 73.25 122 PRO A CA 1
ATOM 1022 C C . PRO A 1 122 ? 71.981 0.431 -17.847 1.00 73.25 122 PRO A C 1
ATOM 1024 O O . PRO A 1 122 ? 71.643 -0.595 -17.254 1.00 73.25 122 PRO A O 1
ATOM 1027 N N . GLN A 1 123 ? 73.251 0.750 -18.080 1.00 71.62 123 GLN A N 1
ATOM 1028 C CA . GLN A 1 123 ? 74.371 0.010 -17.508 1.00 71.62 123 GLN A CA 1
ATOM 1029 C C . GLN A 1 123 ? 74.572 0.468 -16.059 1.00 71.62 123 GLN A C 1
ATOM 1031 O O . GLN A 1 123 ? 74.461 1.663 -15.777 1.00 71.62 123 GLN A O 1
ATOM 1036 N N . ALA A 1 124 ? 74.783 -0.500 -15.166 1.00 64.94 124 ALA A N 1
ATOM 1037 C CA . ALA A 1 124 ? 75.017 -0.288 -13.738 1.00 64.94 124 ALA A CA 1
ATOM 1038 C C . ALA A 1 124 ? 76.427 0.242 -13.455 1.00 64.94 124 ALA A C 1
ATOM 1040 O O . ALA A 1 124 ? 77.351 -0.124 -14.218 1.00 64.94 124 ALA A O 1
#

Sequence (124 aa):
MKKWILFFAVGLSALIIFNMLRVSFTFIYYELDPIGFIEELCENKDKPELQCNGKCHLKKVAQTTGEENEPVKIVNFEELLLFKQDITDYKLETNFYNLKRENFNYLNLYNFSYKPSCFHPPQA

pLDDT: mean 80.83, std 13.64, range [47.88, 97.5]

Secondary structure (DSSP, 8-state):
-HHHHHHHHHHHHHHHHHHHHHHHHHHHHHHH-HHHHHHHH-S-TT-GGG--TTHHHHHHHHHTTS-TTS-------TT----------------------------------------PPPP-

Foldseek 3Di:
DVVVVVVVVVVVVVVVVCLVCVLVVLVVCCVVCLPVLCVPPFPPPVCCVVVPSNVVVNLVSLCVVDPVPDRNCPVPVPDPPDDDDDDDDDDDPPPPDPPPPDDDDDDDPDDDDDDDDPPDDDDD

Radius of gyration: 35.77 Å; chains: 1; bounding box: 93×57×74 Å